Protein AF-A0A8E1WDQ8-F1 (afdb_monomer)

Solvent-accessible surface area (backbone atoms only — not comparable to full-atom values): 6404 Å² total; per-residue (Å²): 129,67,68,68,58,60,72,40,50,88,70,70,60,79,86,66,96,81,84,72,69,98,77,56,64,63,79,67,99,43,43,46,76,44,76,56,100,45,38,36,34,28,43,50,83,51,94,33,32,34,40,37,39,38,38,38,54,42,80,72,54,95,92,40,71,46,80,46,76,48,79,48,75,49,56,74,42,70,66,21,47,53,51,46,63,69,47,47,68,56,51,70,52,50,52,59,54,50,50,60,57,70,72,50,133

Secondary structure (DSSP, 8-state):
--HHHHHTGGGT-----SSS-TT----SSS-EEEEETTEEEEEEE-SSEEEEEEEEEEEEETTEEEEEEEEEEEE-SHHHHHHHHHHHHHHHHHHHHHHHHHT--

InterPro domains:
  IPR021295 Protein of unknown function DUF2867 [PF11066] (1-98)

Mean predicted aligne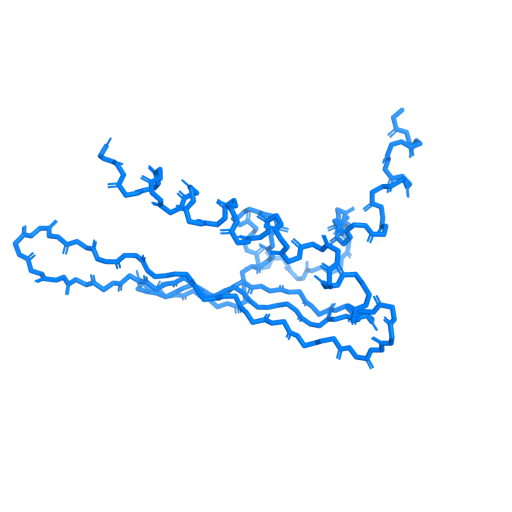d error: 10.99 Å

Nearest PDB structures (foldseek):
  5w8m-assembly6_F  TM=7.443E-01  e=1.354E-01  Thermochaetoides thermophila
  5w8m-assembly2_B  TM=7.086E-01  e=1.632E-01  Thermochaetoides thermophila
  5w8m-assembly5_E  TM=7.050E-01  e=2.370E-01  Thermochaetoides thermophila
  5w8m-assembly1_A  TM=6.371E-01  e=2.522E-01  Thermochaetoides thermophila

Organism: NCBI:txid376165

Foldseek 3Di:
DVVVVVVCVLVPQPPDPPDDDPPFPPPDSFTFPDDDPFKTWTWDDDPFKTKIKIWGWDDPDPPDIDIDIDIDMGGDDPSSVVSCVVCVVVCVVVVVVVVVVVRDD

Structure (mmCIF, N/CA/C/O backbone):
data_AF-A0A8E1WDQ8-F1
#
_entry.id   AF-A0A8E1WDQ8-F1
#
loop_
_atom_site.group_PDB
_atom_site.id
_atom_site.type_symbol
_atom_site.label_atom_id
_atom_site.label_alt_id
_atom_site.label_comp_id
_atom_site.label_asym_id
_atom_site.label_entity_id
_atom_site.label_seq_id
_atom_site.pdbx_PDB_ins_code
_atom_site.Cartn_x
_atom_site.Cartn_y
_atom_site.Cartn_z
_atom_site.occupancy
_atom_site.B_iso_or_equiv
_atom_site.auth_seq_id
_atom_site.auth_comp_id
_atom_site.auth_asym_id
_atom_site.auth_atom_id
_atom_site.pdbx_PDB_model_num
ATOM 1 N N . MET A 1 1 ? -4.854 18.188 -23.582 1.00 46.09 1 MET A N 1
ATOM 2 C CA . MET A 1 1 ? -5.009 17.263 -22.432 1.00 46.09 1 MET A CA 1
ATOM 3 C C . MET A 1 1 ? -4.723 15.780 -22.746 1.00 46.09 1 MET A C 1
ATOM 5 O O . MET A 1 1 ? -4.930 14.951 -21.876 1.00 46.09 1 MET A O 1
ATOM 9 N N . ALA A 1 2 ? -4.196 15.406 -23.924 1.00 51.81 2 ALA A N 1
ATOM 10 C CA . ALA A 1 2 ? -3.846 14.005 -24.233 1.00 51.81 2 ALA A CA 1
ATOM 11 C C . ALA A 1 2 ? -2.397 13.633 -23.847 1.00 51.81 2 ALA A C 1
ATOM 13 O O . ALA A 1 2 ? -2.120 12.507 -23.440 1.00 51.81 2 ALA A O 1
ATOM 14 N N . LEU A 1 3 ? -1.478 14.604 -23.904 1.00 46.47 3 LEU A N 1
ATOM 15 C CA . LEU A 1 3 ? -0.048 14.389 -23.660 1.00 46.47 3 LEU A CA 1
ATOM 16 C C . LEU A 1 3 ? 0.270 14.061 -22.189 1.00 46.47 3 LEU A C 1
ATOM 18 O O . LEU A 1 3 ? 1.073 13.176 -21.9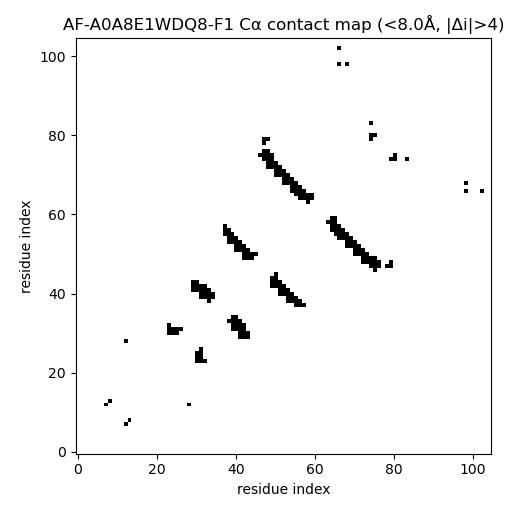07 1.00 46.47 3 LEU A O 1
ATOM 22 N N . ARG A 1 4 ? -0.440 14.69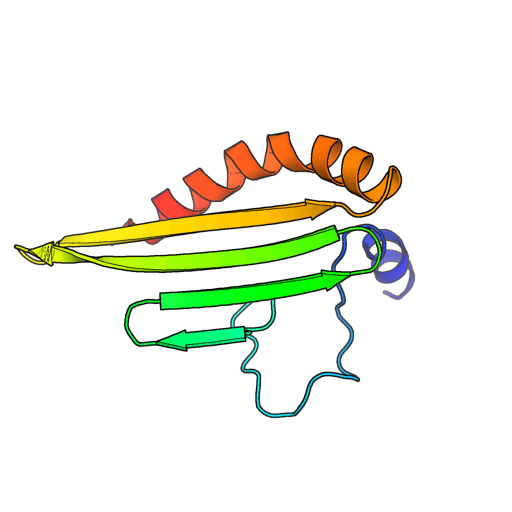4 -21.243 1.00 49.75 4 ARG A N 1
ATOM 23 C CA . ARG A 1 4 ? -0.317 14.413 -19.800 1.00 49.75 4 ARG A CA 1
ATOM 24 C C . ARG A 1 4 ? -0.741 12.985 -19.448 1.00 49.75 4 ARG A C 1
ATOM 26 O O . ARG A 1 4 ? -0.128 12.365 -18.587 1.00 49.75 4 ARG A O 1
ATOM 33 N N . ASN A 1 5 ? -1.741 12.443 -20.144 1.00 48.34 5 ASN A N 1
ATOM 34 C CA . ASN A 1 5 ? -2.224 11.078 -19.917 1.00 48.34 5 ASN A CA 1
ATOM 35 C C . ASN A 1 5 ? -1.231 10.023 -20.428 1.00 48.34 5 ASN A C 1
ATOM 37 O O . ASN A 1 5 ? -1.156 8.929 -19.878 1.00 48.34 5 ASN A O 1
ATOM 41 N N . LEU A 1 6 ? -0.418 10.359 -21.435 1.00 53.19 6 LEU A N 1
ATOM 42 C CA . LEU A 1 6 ? 0.618 9.465 -21.948 1.00 53.19 6 LEU A CA 1
ATOM 43 C C . LEU A 1 6 ? 1.797 9.327 -20.975 1.00 53.19 6 LEU A C 1
ATOM 45 O O . LEU A 1 6 ? 2.329 8.233 -20.816 1.00 53.19 6 LEU A O 1
ATOM 49 N N . MET A 1 7 ? 2.153 10.409 -20.278 1.00 45.19 7 MET A N 1
ATOM 50 C CA . MET A 1 7 ? 3.266 10.423 -19.321 1.00 45.19 7 MET A CA 1
ATOM 51 C C . MET A 1 7 ? 2.962 9.690 -18.008 1.00 45.19 7 MET A C 1
ATOM 53 O O . MET A 1 7 ? 3.887 9.224 -17.351 1.00 45.19 7 MET A O 1
ATOM 57 N N . VAL A 1 8 ? 1.686 9.549 -17.629 1.00 44.78 8 VAL A N 1
ATOM 58 C CA . VAL A 1 8 ? 1.281 8.839 -16.398 1.00 44.78 8 VAL A CA 1
ATOM 59 C C . VAL A 1 8 ? 0.938 7.362 -16.620 1.00 44.78 8 VAL A C 1
ATOM 61 O O . VAL A 1 8 ? 0.730 6.628 -15.659 1.00 44.78 8 VAL A O 1
ATOM 64 N N . ARG A 1 9 ? 0.927 6.887 -17.872 1.00 39.03 9 ARG A N 1
ATOM 65 C CA . ARG A 1 9 ? 0.745 5.463 -18.205 1.00 39.03 9 ARG A CA 1
ATOM 66 C C . ARG A 1 9 ? 1.767 4.517 -17.553 1.00 39.03 9 ARG A C 1
ATOM 68 O O . ARG A 1 9 ? 1.338 3.465 -17.090 1.00 39.03 9 ARG A O 1
ATOM 75 N N . PRO A 1 10 ? 3.071 4.842 -17.449 1.00 46.06 10 PRO A N 1
ATOM 76 C CA . PRO A 1 10 ? 4.011 4.003 -16.701 1.00 46.06 10 PRO A CA 1
ATOM 77 C C . PRO A 1 10 ? 3.882 4.139 -15.172 1.00 46.06 10 PRO A C 1
ATOM 79 O O . PRO A 1 10 ? 4.495 3.360 -14.453 1.00 46.06 10 PRO A O 1
ATOM 82 N N . LEU A 1 11 ? 3.077 5.083 -14.658 1.00 47.31 11 LEU A N 1
ATOM 83 C CA . LEU A 1 11 ? 2.785 5.224 -13.222 1.00 47.31 11 LEU A CA 1
ATOM 84 C C . LEU A 1 11 ? 1.644 4.307 -12.742 1.00 47.31 11 LEU A C 1
ATOM 86 O O . LEU A 1 11 ? 1.219 4.431 -11.598 1.00 47.31 11 LEU A O 1
ATOM 90 N N . GLY A 1 12 ? 1.140 3.392 -13.579 1.00 44.25 12 GLY A N 1
ATOM 91 C CA . GLY A 1 12 ? 0.134 2.405 -13.164 1.00 44.25 12 GLY A CA 1
ATOM 92 C C . GLY A 1 12 ? -1.265 2.982 -12.925 1.00 44.25 12 GLY A C 1
ATOM 93 O O . GLY A 1 12 ? -2.160 2.270 -12.474 1.00 44.25 12 GLY A O 1
ATOM 94 N N . LEU A 1 13 ? -1.501 4.250 -13.276 1.00 42.62 13 LEU A N 1
ATOM 95 C CA . LEU A 1 13 ? -2.841 4.826 -13.308 1.00 42.62 13 LEU A CA 1
ATOM 96 C C . LEU A 1 13 ? -3.548 4.328 -14.572 1.00 42.62 13 LEU A C 1
ATOM 98 O O . LEU A 1 13 ? -3.612 5.021 -15.587 1.00 42.62 13 LEU A O 1
ATOM 102 N N . LYS A 1 14 ? -4.072 3.098 -14.520 1.00 42.16 14 LYS A N 1
ATOM 103 C CA . LYS A 1 14 ? -5.128 2.646 -15.434 1.00 42.16 14 LYS A CA 1
ATOM 104 C C . LYS A 1 14 ? -6.395 3.458 -15.142 1.00 42.16 14 LYS A C 1
ATOM 106 O O . LYS A 1 14 ? -7.355 2.964 -14.569 1.00 42.16 14 LYS A O 1
ATOM 111 N N . THR A 1 15 ? -6.424 4.710 -15.585 1.00 40.78 15 THR A N 1
ATOM 112 C CA . THR A 1 15 ? -7.668 5.372 -15.982 1.00 40.78 15 THR A CA 1
ATOM 113 C C . THR A 1 15 ? -8.075 4.789 -17.331 1.00 40.78 15 THR A C 1
ATOM 115 O O . THR A 1 15 ? -7.844 5.374 -18.387 1.00 40.78 15 THR A O 1
ATOM 118 N N . ARG A 1 16 ? -8.601 3.563 -17.311 1.00 39.88 16 ARG A N 1
ATOM 119 C CA . ARG A 1 16 ? -9.334 2.996 -18.442 1.00 39.88 16 ARG A CA 1
ATOM 120 C C . ARG A 1 16 ? -10.674 2.488 -17.937 1.00 39.88 16 ARG A C 1
ATOM 122 O O . ARG A 1 16 ? -10.746 1.647 -17.044 1.00 39.88 16 ARG A O 1
ATOM 129 N N . ASP A 1 17 ? -11.706 3.095 -18.494 1.00 42.09 17 ASP A N 1
ATOM 130 C CA . ASP A 1 17 ? -13.124 2.905 -18.220 1.00 42.09 17 ASP A CA 1
ATOM 131 C C . ASP A 1 17 ? -13.746 1.745 -19.009 1.00 42.09 17 ASP A C 1
ATOM 133 O O . ASP A 1 17 ? -14.959 1.706 -19.140 1.00 42.09 17 ASP A O 1
ATOM 137 N N . GLU A 1 18 ? -12.974 0.794 -19.547 1.00 40.00 18 GLU A N 1
ATOM 138 C CA . GLU A 1 18 ? -13.530 -0.079 -20.599 1.00 40.00 18 GLU A CA 1
ATOM 139 C C . GLU A 1 18 ? -13.544 -1.592 -20.335 1.00 40.00 18 GLU A C 1
ATOM 141 O O . GLU A 1 18 ? -14.168 -2.284 -21.121 1.00 40.00 18 GLU A O 1
ATOM 146 N N . ASP A 1 19 ? -12.987 -2.130 -19.238 1.00 39.38 19 ASP A N 1
ATOM 147 C CA . ASP A 1 19 ? -12.923 -3.606 -19.063 1.00 39.38 19 ASP A CA 1
ATOM 148 C C . ASP A 1 19 ? -13.229 -4.139 -17.646 1.00 39.38 19 ASP A C 1
ATOM 150 O O . ASP A 1 19 ? -12.867 -5.267 -17.313 1.00 39.38 19 ASP A O 1
ATOM 154 N N . LEU A 1 20 ? -13.885 -3.371 -16.772 1.00 41.94 20 LEU A N 1
ATOM 155 C CA . LEU A 1 20 ? -14.314 -3.894 -15.466 1.00 41.94 20 LEU A CA 1
ATOM 156 C C . LEU A 1 20 ? -15.831 -4.053 -15.442 1.00 41.94 20 LEU A C 1
ATOM 158 O O . LEU A 1 20 ? -16.562 -3.113 -15.746 1.00 41.94 20 LEU A O 1
ATOM 162 N N . ALA A 1 21 ? -16.271 -5.264 -15.090 1.00 37.88 21 ALA A N 1
ATOM 163 C CA . ALA A 1 21 ? -17.670 -5.623 -14.916 1.00 37.88 21 ALA A CA 1
ATOM 164 C C . ALA A 1 21 ? -18.413 -4.556 -14.081 1.00 37.88 21 ALA A C 1
ATOM 166 O O . ALA A 1 21 ? -17.831 -4.032 -13.125 1.00 37.88 21 ALA A O 1
ATOM 167 N N . PRO A 1 22 ? -19.682 -4.249 -14.408 1.00 40.91 22 PRO A N 1
ATOM 168 C CA . PRO A 1 22 ? -20.436 -3.110 -13.867 1.00 40.91 22 PRO A CA 1
ATOM 169 C C . PRO A 1 22 ? -20.697 -3.136 -12.346 1.00 40.91 22 PRO A C 1
ATOM 171 O O . PRO A 1 22 ? -21.378 -2.254 -11.834 1.00 40.91 22 PRO A O 1
ATOM 174 N N . GLU A 1 23 ? -20.152 -4.107 -11.611 1.00 43.12 23 GLU A N 1
ATOM 175 C CA . GLU A 1 23 ? -20.419 -4.343 -10.189 1.00 43.12 23 GLU A CA 1
ATOM 176 C C . GLU A 1 23 ? -19.289 -3.903 -9.239 1.00 43.12 23 GLU A C 1
ATOM 178 O O . GLU A 1 23 ? -19.502 -3.853 -8.029 1.00 43.12 23 GLU A O 1
ATOM 183 N N . LEU A 1 24 ? -18.090 -3.548 -9.728 1.00 46.81 24 LEU A N 1
ATOM 184 C CA . LEU A 1 24 ? -17.024 -3.059 -8.841 1.00 46.81 24 LEU A CA 1
ATOM 185 C C . LEU A 1 24 ? -17.156 -1.548 -8.598 1.00 46.81 24 LEU A C 1
ATOM 187 O O . LEU A 1 24 ? -16.621 -0.737 -9.358 1.00 46.81 24 LEU A O 1
ATOM 191 N N . GLU A 1 25 ? -17.817 -1.164 -7.501 1.00 47.09 25 GLU A N 1
ATOM 192 C CA . GLU A 1 25 ? -17.794 0.210 -6.985 1.00 47.09 25 GLU A CA 1
ATOM 193 C C . GLU A 1 25 ? -16.338 0.704 -6.843 1.00 47.09 25 GLU A C 1
ATOM 195 O O . GLU A 1 25 ? -15.594 0.297 -5.946 1.00 47.09 25 GLU A O 1
ATOM 200 N N . ARG A 1 26 ? -15.902 1.622 -7.717 1.00 50.06 26 ARG A N 1
ATOM 201 C CA . ARG A 1 26 ? -14.636 2.348 -7.532 1.00 50.06 26 ARG A CA 1
ATOM 202 C C . ARG A 1 26 ? -14.801 3.370 -6.409 1.00 50.06 26 ARG A C 1
ATOM 204 O O . ARG A 1 26 ? -15.125 4.530 -6.653 1.00 50.06 26 ARG A O 1
ATOM 211 N N . LYS A 1 27 ? -14.497 2.979 -5.173 1.00 48.94 27 LYS A N 1
ATOM 212 C CA . LYS A 1 27 ? -14.193 3.931 -4.095 1.00 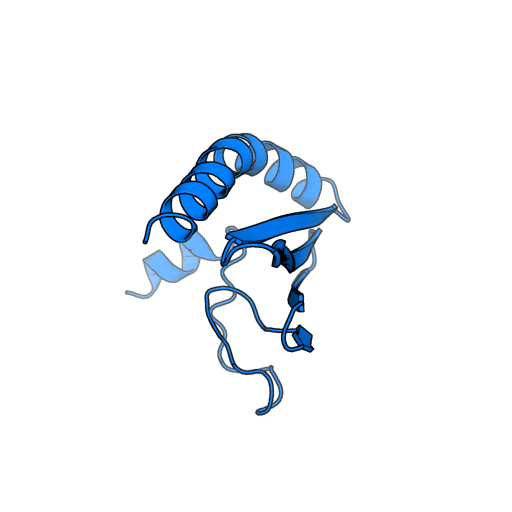48.94 27 LYS A CA 1
ATOM 213 C C . LYS A 1 27 ? -12.687 4.218 -4.084 1.00 48.94 27 LYS A C 1
ATOM 215 O O . LYS A 1 27 ? -11.928 3.632 -3.322 1.00 48.94 27 LYS A O 1
ATOM 220 N N . GLY A 1 28 ? -12.249 5.126 -4.964 1.00 55.06 28 GLY A N 1
ATOM 221 C CA . GLY A 1 28 ? -10.867 5.628 -5.022 1.00 55.06 28 GLY A CA 1
ATOM 222 C C . GLY A 1 28 ? -10.065 5.198 -6.258 1.00 55.06 28 GLY A C 1
ATOM 223 O O . GLY A 1 28 ? -10.619 4.891 -7.308 1.00 55.06 28 GLY A O 1
ATOM 224 N N . MET A 1 29 ? -8.731 5.231 -6.143 1.00 56.94 29 MET A N 1
ATOM 225 C CA . MET A 1 29 ? -7.783 5.007 -7.253 1.00 56.94 29 MET A CA 1
ATOM 226 C C . MET A 1 29 ? -7.665 3.534 -7.690 1.00 56.94 29 MET A C 1
ATOM 228 O O . MET A 1 29 ? -7.115 3.252 -8.752 1.00 56.94 29 MET A O 1
ATOM 232 N N . PHE A 1 30 ? -8.178 2.601 -6.885 1.00 68.38 30 PHE A N 1
ATOM 233 C CA . PHE A 1 30 ? -8.067 1.156 -7.089 1.00 68.38 30 PHE A CA 1
ATOM 234 C C . PHE A 1 30 ? -9.456 0.501 -7.036 1.00 68.38 30 PHE A C 1
ATOM 236 O O . PHE A 1 30 ? -10.301 0.958 -6.266 1.00 68.38 30 PHE A O 1
ATOM 243 N N . PRO A 1 31 ? -9.713 -0.557 -7.824 1.00 73.94 31 PRO A N 1
ATOM 244 C CA . PRO A 1 31 ? -10.979 -1.272 -7.771 1.00 73.94 31 PRO A CA 1
ATOM 245 C C . PRO A 1 31 ? -11.083 -2.091 -6.477 1.00 73.94 31 PRO A C 1
ATOM 247 O O . PRO A 1 31 ? -10.083 -2.613 -5.970 1.00 73.94 31 PRO A O 1
ATOM 250 N N . VAL A 1 32 ? -12.302 -2.187 -5.943 1.00 80.25 32 VAL A N 1
ATOM 251 C CA . VAL A 1 32 ? -12.620 -2.945 -4.727 1.00 80.25 32 VAL A CA 1
ATOM 252 C C . VAL A 1 32 ? -12.842 -4.408 -5.095 1.00 80.25 32 VAL A C 1
ATOM 254 O O . VAL A 1 32 ? -13.829 -4.753 -5.729 1.00 80.25 32 VAL A O 1
ATOM 257 N N . LEU A 1 33 ? -11.917 -5.276 -4.699 1.00 82.12 33 LEU A N 1
ATOM 258 C CA . LEU A 1 33 ? -11.970 -6.713 -4.983 1.00 82.12 33 LEU A CA 1
ATOM 259 C C . LEU A 1 33 ? -12.865 -7.466 -3.999 1.00 82.12 33 LEU A C 1
ATOM 261 O O . LEU A 1 33 ? -13.438 -8.495 -4.337 1.00 82.12 33 LEU A O 1
ATOM 265 N N . SER A 1 34 ? -12.934 -6.989 -2.758 1.00 81.69 34 SER A N 1
ATOM 266 C CA . SER A 1 34 ? -13.789 -7.551 -1.716 1.00 81.69 34 SER A CA 1
ATOM 267 C C . SER A 1 34 ? -14.056 -6.497 -0.651 1.00 81.69 34 SER A C 1
ATOM 269 O O . SER A 1 34 ? -13.156 -5.736 -0.291 1.00 81.69 34 SER A O 1
ATOM 271 N N . GLN A 1 35 ? -15.278 -6.458 -0.131 1.00 83.25 35 GLN A N 1
ATOM 272 C CA . GLN A 1 35 ? -15.672 -5.552 0.937 1.00 83.25 35 GLN A CA 1
ATOM 273 C C . GLN A 1 35 ? -16.563 -6.283 1.940 1.00 83.25 35 GLN A C 1
ATOM 275 O O . GLN A 1 35 ? -17.480 -7.010 1.569 1.00 83.25 35 GLN A O 1
ATOM 280 N N . SER A 1 36 ? -16.292 -6.062 3.218 1.00 84.75 36 SER A N 1
ATOM 281 C CA . SER A 1 36 ? -17.149 -6.383 4.350 1.00 84.75 36 SER A CA 1
ATOM 282 C C . SER A 1 36 ? -17.192 -5.185 5.301 1.00 84.75 36 SER A C 1
ATOM 284 O O . SER A 1 36 ? -16.474 -4.203 5.108 1.00 84.75 36 SER A O 1
ATOM 286 N N . GLU A 1 37 ? -18.014 -5.255 6.348 1.00 82.25 37 GLU A N 1
ATOM 287 C CA . GLU A 1 37 ? -18.174 -4.159 7.319 1.00 82.25 37 GLU A CA 1
ATOM 288 C C . GLU A 1 37 ? -16.855 -3.728 7.978 1.00 82.25 37 GLU A C 1
ATOM 290 O O . GLU A 1 37 ? -16.677 -2.563 8.322 1.00 82.25 37 GLU A O 1
ATOM 295 N N . ARG A 1 38 ? -15.914 -4.665 8.137 1.00 85.25 38 ARG A N 1
ATOM 296 C CA . ARG A 1 38 ? -14.649 -4.451 8.855 1.00 85.25 38 ARG A CA 1
ATOM 297 C C . ARG A 1 38 ? -13.406 -4.645 7.994 1.00 85.25 38 ARG A C 1
ATOM 299 O O . ARG A 1 38 ? -12.291 -4.534 8.497 1.00 85.25 38 ARG A O 1
ATOM 306 N N . ARG A 1 39 ? -13.566 -4.966 6.709 1.00 87.44 39 ARG A N 1
ATOM 307 C CA . ARG A 1 39 ? -12.449 -5.304 5.824 1.00 87.44 39 ARG A CA 1
ATOM 308 C C . ARG A 1 39 ? -12.726 -4.847 4.405 1.00 87.44 39 ARG A C 1
ATOM 310 O O . ARG A 1 39 ? -13.777 -5.133 3.851 1.00 87.44 39 ARG A O 1
ATOM 317 N N . MET A 1 40 ? -11.749 -4.217 3.777 1.00 87.19 40 MET A N 1
ATOM 318 C CA . MET A 1 40 ? -11.806 -3.856 2.367 1.00 87.19 40 MET A CA 1
ATOM 319 C C . MET A 1 40 ? -10.508 -4.269 1.690 1.00 87.19 40 MET A C 1
ATOM 321 O O . MET A 1 40 ? -9.421 -3.917 2.140 1.00 87.19 40 MET A O 1
ATOM 325 N N . VAL A 1 41 ? -10.621 -5.022 0.603 1.00 87.00 41 VAL A N 1
ATOM 326 C CA . VAL A 1 41 ? -9.501 -5.418 -0.245 1.00 87.00 41 VAL A CA 1
ATOM 327 C C . VAL A 1 41 ? -9.640 -4.684 -1.563 1.00 87.00 41 VAL A C 1
ATOM 329 O O . VAL A 1 41 ? -10.606 -4.881 -2.295 1.00 87.00 41 VAL A O 1
ATOM 332 N N . LEU A 1 42 ? -8.651 -3.862 -1.881 1.00 85.56 42 LEU A N 1
ATOM 333 C CA . LEU A 1 42 ? -8.494 -3.230 -3.181 1.00 85.56 42 LEU A CA 1
ATOM 334 C C . LEU A 1 42 ? -7.285 -3.829 -3.878 1.00 85.56 42 LEU A C 1
ATOM 336 O O . LEU A 1 42 ? -6.364 -4.330 -3.231 1.00 85.56 42 LEU A O 1
ATOM 340 N N . GLY A 1 43 ? -7.242 -3.759 -5.198 1.00 84.00 43 GLY A N 1
ATOM 341 C CA . GLY A 1 43 ? -6.044 -4.204 -5.882 1.00 84.00 43 GLY A CA 1
ATOM 342 C C . GLY A 1 43 ? -6.104 -4.130 -7.385 1.00 84.00 43 GLY A C 1
ATOM 343 O O . GLY A 1 43 ? -7.153 -3.925 -7.974 1.00 84.00 43 GLY A O 1
ATOM 344 N N . LEU A 1 44 ? -4.943 -4.296 -7.996 1.00 81.06 44 LEU A N 1
ATOM 345 C CA . LEU A 1 44 ? -4.766 -4.321 -9.436 1.00 81.06 44 LEU A CA 1
ATOM 346 C C . LEU A 1 44 ? -3.754 -5.401 -9.772 1.00 81.06 44 LEU A C 1
ATOM 348 O O . LEU A 1 44 ? -2.713 -5.489 -9.125 1.00 81.06 44 LEU A O 1
ATOM 352 N N . ASP A 1 45 ? -4.055 -6.161 -10.813 1.00 82.25 45 ASP A N 1
ATOM 353 C CA . ASP A 1 45 ? -3.106 -7.090 -11.407 1.00 82.25 45 ASP A CA 1
ATOM 354 C C . ASP A 1 45 ? -2.576 -6.435 -12.687 1.00 82.25 45 ASP A C 1
ATOM 356 O O . ASP A 1 45 ? -3.340 -5.966 -13.545 1.00 82.25 45 ASP A O 1
ATOM 360 N N . ASP A 1 46 ? -1.255 -6.303 -12.788 1.00 77.75 46 ASP A N 1
ATOM 361 C CA . ASP A 1 46 ? -0.610 -5.681 -13.935 1.00 77.75 46 ASP A CA 1
ATOM 362 C C . ASP A 1 46 ? 0.641 -6.446 -14.361 1.00 77.75 46 ASP A C 1
ATOM 364 O O . ASP A 1 46 ? 1.209 -7.252 -13.634 1.00 77.75 46 ASP A O 1
ATOM 368 N N . ARG A 1 47 ? 1.111 -6.172 -15.577 1.00 76.62 47 ARG A N 1
ATOM 369 C CA . ARG A 1 47 ? 2.179 -6.951 -16.221 1.00 76.62 47 ARG A CA 1
ATOM 370 C C . ARG A 1 47 ? 3.522 -6.923 -15.474 1.00 76.62 47 ARG A C 1
ATOM 372 O O . ARG A 1 47 ? 4.391 -7.757 -15.725 1.00 76.62 47 ARG A O 1
ATOM 379 N N . HIS A 1 48 ? 3.754 -5.904 -14.655 1.00 81.31 48 HIS A N 1
ATOM 380 C CA . HIS A 1 48 ? 5.023 -5.693 -13.959 1.00 81.31 48 HIS A CA 1
ATOM 381 C C . HIS A 1 48 ? 4.927 -5.973 -12.457 1.00 81.31 48 HIS A C 1
ATOM 383 O O . HIS A 1 48 ? 5.941 -6.333 -11.853 1.00 81.31 48 HIS A O 1
ATOM 389 N N . LEU A 1 49 ? 3.736 -5.85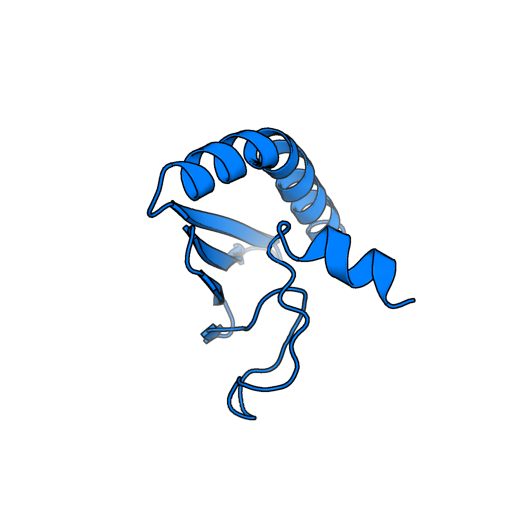9 -11.868 1.00 86.81 49 LEU A N 1
ATOM 390 C CA . LEU A 1 49 ? 3.463 -6.203 -10.481 1.00 86.81 49 LEU A CA 1
ATOM 391 C C . LEU A 1 49 ? 1.975 -6.463 -10.258 1.00 86.81 49 LEU A C 1
ATOM 393 O O . LEU A 1 49 ? 1.133 -5.852 -10.914 1.00 86.81 49 LEU A O 1
ATOM 397 N N . ASP A 1 50 ? 1.686 -7.286 -9.257 1.00 87.00 50 ASP A N 1
ATOM 398 C CA . ASP A 1 50 ? 0.375 -7.314 -8.613 1.00 87.00 50 ASP A CA 1
ATOM 399 C C . ASP A 1 50 ? 0.399 -6.404 -7.389 1.00 87.00 50 ASP A C 1
ATOM 401 O O . ASP A 1 50 ? 1.379 -6.374 -6.636 1.00 87.00 50 ASP A O 1
ATOM 405 N N . PHE A 1 51 ? -0.700 -5.695 -7.171 1.00 87.69 51 PHE A N 1
ATOM 406 C CA . PHE A 1 51 ? -0.911 -4.799 -6.047 1.00 87.69 51 PHE A CA 1
ATOM 407 C C . PHE A 1 51 ? -2.183 -5.193 -5.300 1.00 87.69 51 PHE A C 1
ATOM 409 O O . PHE A 1 51 ? -3.253 -5.347 -5.896 1.00 87.69 51 PHE A O 1
ATOM 416 N N . ARG A 1 52 ? -2.083 -5.311 -3.976 1.00 88.75 52 ARG A N 1
ATOM 417 C CA . ARG A 1 52 ? -3.226 -5.461 -3.074 1.00 88.75 52 ARG A CA 1
ATOM 418 C C . ARG A 1 52 ? -3.095 -4.470 -1.919 1.00 88.75 52 ARG A C 1
ATOM 420 O O . ARG A 1 52 ? -2.037 -4.363 -1.304 1.00 88.75 52 ARG A O 1
ATOM 427 N N . LEU A 1 53 ? -4.181 -3.780 -1.605 1.00 87.00 53 LEU A N 1
ATOM 428 C CA . LEU A 1 53 ? -4.331 -2.934 -0.430 1.00 87.00 53 LEU A CA 1
ATOM 429 C C . LEU A 1 53 ? -5.451 -3.513 0.423 1.00 87.00 53 LEU A C 1
ATOM 431 O O . LEU A 1 53 ? -6.593 -3.598 -0.013 1.00 87.00 53 LEU A O 1
ATOM 435 N N . LEU A 1 54 ? -5.113 -3.913 1.634 1.00 89.19 54 LEU A N 1
ATOM 436 C CA . LEU A 1 54 ? -6.047 -4.412 2.622 1.00 89.19 54 LEU A CA 1
ATOM 437 C C . LEU A 1 54 ? -6.243 -3.329 3.677 1.00 89.19 54 LEU A C 1
ATOM 439 O O . LEU A 1 54 ? -5.273 -2.918 4.301 1.00 89.19 54 LEU A O 1
ATOM 443 N N . VAL A 1 55 ? -7.474 -2.873 3.865 1.00 88.06 55 VAL A N 1
ATOM 444 C CA . VAL A 1 55 ? -7.865 -1.958 4.938 1.00 88.06 55 VAL A CA 1
ATOM 445 C C . VAL A 1 55 ? -8.733 -2.729 5.919 1.00 88.06 55 VAL A C 1
ATOM 447 O O . VAL A 1 55 ? -9.708 -3.360 5.517 1.00 88.06 55 VAL A O 1
ATOM 450 N N . GLU A 1 56 ? -8.369 -2.696 7.192 1.00 90.12 56 GLU A N 1
ATOM 451 C CA . GLU A 1 56 ? -9.029 -3.428 8.267 1.00 90.12 56 GLU A CA 1
ATOM 452 C C . GLU A 1 56 ? -9.431 -2.468 9.378 1.00 90.12 56 GLU A C 1
ATOM 454 O O . GLU A 1 56 ? -8.654 -1.603 9.783 1.00 90.12 56 GLU A O 1
ATOM 459 N N . LEU A 1 57 ? -10.661 -2.634 9.855 1.00 88.69 57 LEU A N 1
ATOM 460 C CA . LEU A 1 57 ? -11.231 -1.902 10.972 1.00 88.69 57 LEU A CA 1
ATOM 461 C C . LEU A 1 57 ? -11.403 -2.870 12.134 1.00 88.69 57 LEU A C 1
ATOM 463 O O . LEU A 1 57 ? -12.112 -3.874 12.027 1.00 88.69 57 LEU A O 1
ATOM 467 N N . LYS A 1 58 ? -10.766 -2.560 13.256 1.00 89.06 58 LYS A N 1
ATOM 468 C CA . LYS A 1 58 ? -10.876 -3.341 14.482 1.00 89.06 58 LYS A CA 1
ATOM 469 C C . LYS A 1 58 ? -11.406 -2.461 15.603 1.00 89.06 58 LYS A C 1
ATOM 471 O O . LYS A 1 58 ? -10.853 -1.409 15.900 1.00 89.06 58 LYS A O 1
ATOM 476 N N . GLU A 1 59 ? -12.485 -2.895 16.238 1.00 88.06 59 GLU A N 1
ATOM 477 C CA . GLU A 1 59 ? -13.010 -2.229 17.428 1.00 88.06 59 GLU A CA 1
ATOM 478 C C . GLU A 1 59 ? -12.121 -2.557 18.632 1.00 88.06 59 GLU A C 1
ATOM 480 O O . GLU A 1 59 ? -11.857 -3.725 18.924 1.00 88.06 59 GLU A O 1
ATOM 485 N N . LEU A 1 60 ? -11.645 -1.518 19.317 1.00 85.69 60 LEU A N 1
ATOM 486 C CA . LEU A 1 60 ? -10.799 -1.633 20.510 1.00 85.69 60 LEU A CA 1
ATOM 487 C C . LEU A 1 60 ? -11.600 -1.492 21.818 1.00 85.69 60 LEU A C 1
ATOM 489 O O . LEU A 1 60 ? -11.031 -1.662 22.893 1.00 85.69 60 LEU A O 1
ATOM 493 N N . GLY A 1 61 ? -12.900 -1.189 21.735 1.00 81.94 61 GLY A N 1
ATOM 494 C CA . GLY A 1 61 ? -13.735 -0.829 22.886 1.00 81.94 61 GLY A CA 1
ATOM 495 C C . GLY A 1 61 ? -13.655 0.663 23.238 1.00 81.94 61 GLY A C 1
ATOM 496 O O . GLY A 1 61 ? -12.820 1.400 22.714 1.00 81.94 61 GLY A O 1
ATOM 497 N N . ASP A 1 62 ? -14.561 1.129 24.101 1.00 83.25 62 ASP A N 1
ATOM 498 C CA . ASP A 1 62 ? -14.657 2.532 24.554 1.00 83.25 62 ASP A CA 1
ATOM 499 C C . ASP A 1 62 ? -14.796 3.563 23.419 1.00 83.25 62 ASP A C 1
ATOM 501 O O . ASP A 1 62 ? -14.225 4.651 23.469 1.00 83.25 62 ASP A O 1
ATOM 505 N N . GLY A 1 63 ? -15.504 3.201 22.343 1.00 82.06 63 GLY A N 1
ATOM 506 C CA . GLY A 1 63 ? -15.661 4.062 21.164 1.00 82.06 63 GLY A CA 1
ATOM 507 C C . GLY A 1 63 ? -14.387 4.234 20.327 1.00 82.06 63 GLY A C 1
ATOM 508 O O . GLY A 1 63 ? -14.364 5.065 19.423 1.00 82.06 63 GLY A O 1
ATOM 509 N N . ARG A 1 64 ? -13.327 3.459 20.595 1.00 85.31 64 ARG A N 1
ATOM 510 C CA . ARG A 1 64 ? -12.076 3.489 19.830 1.00 85.31 64 ARG A CA 1
ATOM 511 C C . ARG A 1 64 ? -12.086 2.450 18.714 1.00 85.31 64 ARG A C 1
ATOM 513 O O . ARG A 1 64 ? -12.482 1.298 18.909 1.00 85.31 64 ARG A O 1
ATOM 520 N N . GLN A 1 65 ? -11.579 2.855 17.557 1.00 86.56 65 GLN A N 1
ATOM 521 C CA . GLN A 1 65 ? 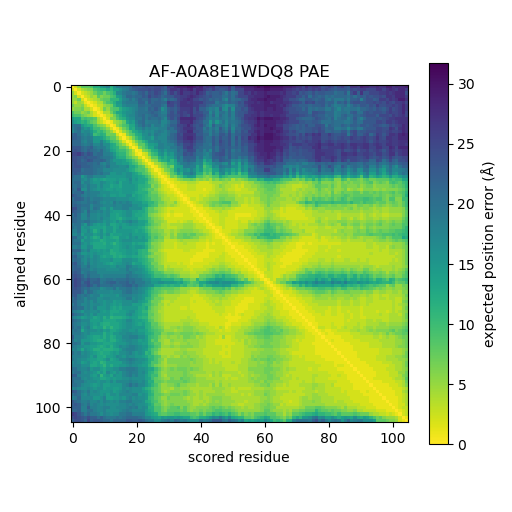-11.377 1.995 16.397 1.00 86.56 65 GLN A CA 1
ATOM 522 C C . GLN A 1 65 ? -9.916 2.068 15.955 1.00 86.56 65 GLN A C 1
ATOM 524 O O . GLN A 1 65 ? -9.315 3.139 15.910 1.00 86.56 65 GLN A O 1
ATOM 529 N N . GLU A 1 66 ? -9.346 0.915 15.636 1.00 87.94 66 GLU A N 1
ATOM 530 C CA . GLU A 1 66 ? -8.051 0.775 14.989 1.00 87.94 66 GLU A CA 1
ATOM 531 C C . GLU A 1 66 ? -8.272 0.594 13.492 1.00 87.94 66 GLU A C 1
ATOM 533 O O . GLU A 1 66 ? -8.993 -0.310 13.065 1.00 87.94 66 GLU A O 1
ATOM 538 N N . VAL A 1 67 ? -7.633 1.452 12.700 1.00 87.38 67 VAL A N 1
ATOM 539 C CA . VAL A 1 67 ? -7.609 1.338 11.242 1.00 87.38 67 VAL A CA 1
ATOM 540 C C . VAL A 1 67 ? -6.223 0.866 10.833 1.00 87.38 67 VAL A C 1
ATOM 542 O O . VAL A 1 67 ? -5.238 1.583 11.006 1.00 87.38 67 VAL A O 1
ATOM 545 N N . SER A 1 68 ? -6.145 -0.334 10.274 1.00 88.75 68 SER A N 1
ATOM 546 C CA . SER A 1 68 ? -4.914 -0.900 9.729 1.00 88.75 68 SER A CA 1
ATOM 547 C C . SER A 1 68 ? -4.968 -0.896 8.209 1.00 88.75 68 SER A C 1
ATOM 549 O O . SER A 1 68 ? -5.995 -1.228 7.622 1.00 88.75 68 SER A O 1
ATOM 551 N N . ALA A 1 69 ? -3.861 -0.540 7.555 1.00 88.19 69 ALA A N 1
ATOM 552 C CA . ALA A 1 69 ? -3.724 -0.676 6.110 1.00 88.19 69 ALA A CA 1
ATOM 553 C C . ALA A 1 69 ? -2.457 -1.457 5.759 1.00 88.19 69 ALA A C 1
ATOM 555 O O . ALA A 1 69 ? -1.340 -1.031 6.051 1.00 88.19 69 ALA A O 1
ATOM 556 N N . THR A 1 70 ? -2.641 -2.582 5.081 1.00 89.62 70 THR A N 1
ATOM 557 C CA . THR A 1 70 ? -1.578 -3.483 4.644 1.00 89.62 70 THR A CA 1
ATOM 558 C C . THR A 1 70 ? -1.457 -3.408 3.130 1.00 89.62 70 THR A C 1
ATOM 560 O O . THR A 1 70 ? -2.398 -3.718 2.404 1.00 89.62 70 THR A O 1
ATOM 563 N N . THR A 1 71 ? -0.291 -2.998 2.632 1.00 87.56 71 THR A N 1
ATOM 564 C CA . THR A 1 71 ? 0.003 -3.009 1.193 1.00 87.56 71 THR A CA 1
ATOM 565 C C . THR A 1 71 ? 0.853 -4.225 0.850 1.00 87.56 71 THR A C 1
ATOM 567 O O . THR A 1 71 ? 1.951 -4.374 1.382 1.00 87.56 71 THR A O 1
ATOM 570 N N . LEU A 1 72 ? 0.379 -5.066 -0.065 1.00 90.50 72 LEU A N 1
ATOM 571 C CA . LEU A 1 72 ? 1.129 -6.189 -0.617 1.00 90.50 72 LEU A CA 1
ATOM 572 C C . LEU A 1 72 ? 1.436 -5.915 -2.087 1.00 90.50 72 LEU A C 1
ATOM 574 O O . LEU A 1 72 ? 0.546 -5.557 -2.860 1.00 90.50 72 LEU A O 1
ATOM 578 N N . VAL A 1 73 ? 2.696 -6.109 -2.475 1.00 89.94 73 VAL A N 1
ATOM 579 C CA . VAL A 1 73 ? 3.140 -5.944 -3.861 1.00 89.94 73 VAL A CA 1
ATOM 580 C C . VAL A 1 73 ? 3.959 -7.151 -4.285 1.00 89.94 73 VAL A C 1
ATOM 582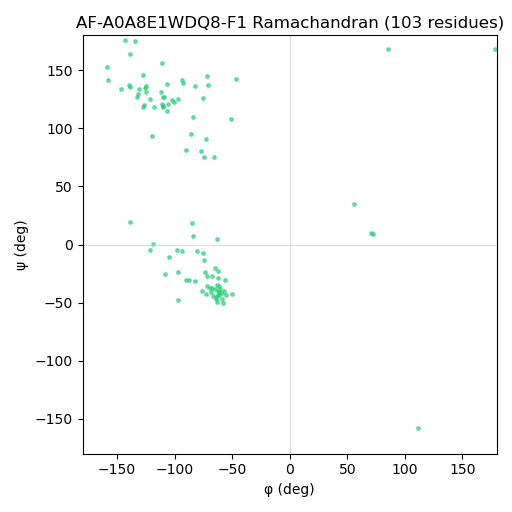 O O . VAL A 1 73 ? 4.910 -7.530 -3.600 1.00 89.94 73 VAL A O 1
ATOM 585 N N . LYS A 1 74 ? 3.619 -7.735 -5.433 1.00 91.38 74 LYS A N 1
ATOM 586 C CA . LYS A 1 74 ? 4.342 -8.863 -6.024 1.00 91.38 74 LYS A CA 1
ATOM 587 C C . LYS A 1 74 ? 4.880 -8.468 -7.402 1.00 91.38 74 LYS A C 1
ATOM 589 O O . LYS A 1 74 ? 4.154 -8.598 -8.381 1.00 91.38 74 LYS A O 1
ATOM 594 N N . PRO A 1 75 ? 6.132 -7.989 -7.517 1.00 90.31 75 PRO A N 1
ATOM 595 C CA . PRO A 1 75 ? 6.726 -7.691 -8.817 1.00 90.31 75 PRO A CA 1
ATOM 596 C C . PRO A 1 75 ? 7.044 -8.979 -9.588 1.00 90.31 75 PRO A C 1
ATOM 598 O O . PRO A 1 75 ? 7.593 -9.927 -9.022 1.00 90.31 75 PRO A O 1
ATOM 601 N N . HIS A 1 76 ? 6.745 -9.008 -10.888 1.00 89.69 76 HIS A N 1
ATOM 602 C CA . HIS A 1 76 ? 6.953 -10.194 -11.739 1.00 89.69 76 HIS A CA 1
ATOM 603 C C . HIS A 1 76 ? 8.260 -10.160 -12.531 1.00 89.69 76 HIS A C 1
ATOM 605 O O . HIS A 1 76 ? 8.770 -11.199 -12.935 1.00 89.69 76 HIS A O 1
ATOM 611 N N . ASN A 1 77 ? 8.807 -8.970 -12.779 1.00 87.44 77 ASN A N 1
ATOM 612 C CA . ASN A 1 77 ? 9.984 -8.777 -13.624 1.00 87.44 77 ASN A CA 1
ATOM 613 C C . ASN A 1 77 ? 10.897 -7.664 -13.083 1.00 87.44 77 ASN A C 1
ATOM 615 O O . ASN A 1 77 ? 10.594 -7.011 -12.080 1.00 87.44 77 ASN A O 1
ATOM 619 N N . LEU A 1 78 ? 12.041 -7.458 -13.742 1.00 89.81 78 LEU A N 1
ATOM 620 C CA . LEU A 1 78 ? 13.024 -6.454 -13.330 1.00 89.81 78 LEU A CA 1
ATOM 621 C C . LEU A 1 78 ? 12.452 -5.028 -13.368 1.00 89.81 78 LEU A C 1
ATOM 623 O O . LEU A 1 78 ? 12.745 -4.242 -12.471 1.00 89.81 78 LEU A O 1
ATOM 627 N N . LEU A 1 79 ? 11.586 -4.721 -14.342 1.00 87.69 79 LEU A N 1
ATOM 628 C CA . LEU A 1 79 ? 10.897 -3.428 -14.420 1.00 87.69 79 LEU A CA 1
ATOM 629 C C . LEU A 1 79 ? 9.996 -3.211 -13.200 1.00 87.69 79 LEU A C 1
ATOM 631 O O . LEU A 1 79 ? 10.042 -2.147 -12.594 1.00 87.69 79 LEU A O 1
ATOM 635 N N . GLY A 1 80 ? 9.244 -4.233 -12.789 1.00 85.75 80 GLY A N 1
ATOM 636 C CA . GLY A 1 80 ? 8.422 -4.201 -11.582 1.00 85.75 80 GLY A CA 1
ATOM 637 C C . GLY A 1 80 ? 9.236 -3.984 -10.313 1.00 85.75 80 GLY A C 1
ATOM 638 O O . GLY A 1 80 ? 8.845 -3.200 -9.453 1.00 85.75 80 GLY A O 1
ATOM 639 N N . ARG A 1 81 ? 10.404 -4.629 -10.205 1.00 89.31 81 ARG A N 1
ATOM 640 C CA . ARG A 1 81 ? 11.325 -4.434 -9.073 1.00 89.31 81 ARG A CA 1
ATOM 641 C C . ARG A 1 81 ? 11.923 -3.027 -9.051 1.00 89.31 81 ARG A C 1
ATOM 643 O O . ARG A 1 81 ? 11.965 -2.415 -7.988 1.00 89.31 81 ARG A O 1
ATOM 650 N N . ALA A 1 82 ? 12.358 -2.512 -10.201 1.00 87.69 82 ALA A N 1
ATOM 651 C CA . ALA A 1 82 ? 12.902 -1.160 -10.324 1.00 87.69 82 ALA A CA 1
ATOM 652 C C . ALA A 1 82 ? 11.842 -0.096 -10.004 1.00 87.69 82 ALA A C 1
ATOM 654 O O . ALA A 1 82 ? 12.099 0.817 -9.222 1.00 87.69 82 ALA A O 1
ATOM 655 N N . TYR A 1 83 ? 10.630 -0.266 -10.539 1.00 85.50 83 TYR A N 1
ATOM 656 C CA . TYR A 1 83 ? 9.479 0.579 -10.235 1.00 85.50 83 TYR A CA 1
ATOM 657 C C . TYR A 1 83 ? 9.157 0.575 -8.739 1.00 85.50 83 TYR A C 1
ATOM 659 O O . TYR A 1 83 ? 9.058 1.636 -8.125 1.00 85.50 83 TYR A O 1
ATOM 667 N N . LEU A 1 84 ? 9.059 -0.615 -8.133 1.00 87.75 84 LEU A N 1
ATOM 668 C CA . LEU A 1 84 ? 8.791 -0.739 -6.705 1.00 87.75 84 LEU A CA 1
ATOM 669 C C . LEU A 1 84 ? 9.873 -0.022 -5.891 1.00 87.75 84 LEU A C 1
ATOM 671 O O . LEU A 1 84 ? 9.545 0.777 -5.023 1.00 87.75 84 LEU A O 1
ATOM 675 N N . CYS A 1 85 ? 11.151 -0.229 -6.210 1.00 89.06 85 CYS A N 1
ATOM 676 C CA . CYS A 1 85 ? 12.260 0.453 -5.540 1.00 89.06 85 CYS A CA 1
ATOM 677 C C . CYS A 1 85 ? 12.123 1.987 -5.592 1.00 89.06 85 CYS A C 1
ATOM 679 O O . CYS A 1 85 ? 12.293 2.652 -4.572 1.00 89.06 85 CYS A O 1
ATOM 681 N N . ALA A 1 86 ? 11.744 2.538 -6.749 1.00 87.06 86 ALA A N 1
ATOM 682 C CA . ALA A 1 86 ? 11.562 3.976 -6.929 1.00 87.06 86 ALA A CA 1
ATOM 683 C C . ALA A 1 86 ? 10.372 4.545 -6.131 1.00 87.06 86 ALA A C 1
ATOM 685 O O . ALA A 1 86 ? 10.460 5.653 -5.605 1.00 87.06 86 ALA A O 1
ATOM 686 N N . VAL A 1 87 ? 9.266 3.801 -6.016 1.00 83.00 87 VAL A N 1
ATOM 687 C CA . VAL A 1 87 ? 8.030 4.269 -5.356 1.00 83.00 87 VAL A CA 1
ATOM 688 C C . VAL A 1 87 ? 8.023 4.017 -3.842 1.00 83.00 87 VAL A C 1
ATOM 690 O O . VAL A 1 87 ? 7.453 4.806 -3.086 1.00 83.00 87 VAL A O 1
ATOM 693 N N . MET A 1 88 ? 8.692 2.964 -3.363 1.00 86.56 88 MET A N 1
ATOM 694 C CA . MET A 1 88 ? 8.744 2.584 -1.944 1.00 86.56 88 MET A CA 1
ATOM 695 C C . MET A 1 88 ? 9.105 3.707 -0.952 1.00 86.56 88 MET A C 1
ATOM 697 O O . MET A 1 88 ? 8.457 3.756 0.098 1.00 86.56 88 MET A O 1
ATOM 701 N N . PRO A 1 89 ? 10.086 4.606 -1.196 1.00 83.56 89 PRO A N 1
ATOM 702 C CA . PRO A 1 89 ? 10.374 5.683 -0.245 1.00 83.56 89 PRO A CA 1
ATOM 703 C C . PRO A 1 89 ? 9.178 6.624 -0.058 1.00 83.56 89 PRO A C 1
ATOM 705 O O . PRO A 1 89 ? 8.855 6.983 1.071 1.00 83.56 89 PRO A O 1
ATOM 708 N N . PHE A 1 90 ? 8.467 6.958 -1.137 1.00 84.31 90 PHE A N 1
ATOM 709 C CA . PHE A 1 90 ? 7.261 7.784 -1.069 1.00 84.31 90 PHE A CA 1
ATOM 710 C C . PHE A 1 90 ? 6.121 7.048 -0.366 1.00 84.31 90 PHE A C 1
ATOM 712 O O . PHE A 1 90 ? 5.439 7.632 0.474 1.00 84.31 90 PHE A O 1
ATOM 719 N N . HIS A 1 91 ? 5.953 5.751 -0.642 1.00 82.88 91 HIS A N 1
ATOM 720 C CA . HIS A 1 91 ? 4.922 4.921 -0.011 1.00 82.88 91 HIS A CA 1
ATOM 721 C C . HIS A 1 91 ? 5.060 4.892 1.516 1.00 82.88 91 HIS A C 1
ATOM 723 O O . HIS A 1 91 ? 4.074 5.050 2.235 1.00 82.88 91 HIS A O 1
ATOM 729 N N . LYS A 1 92 ? 6.299 4.785 2.016 1.00 82.94 92 LYS A N 1
ATOM 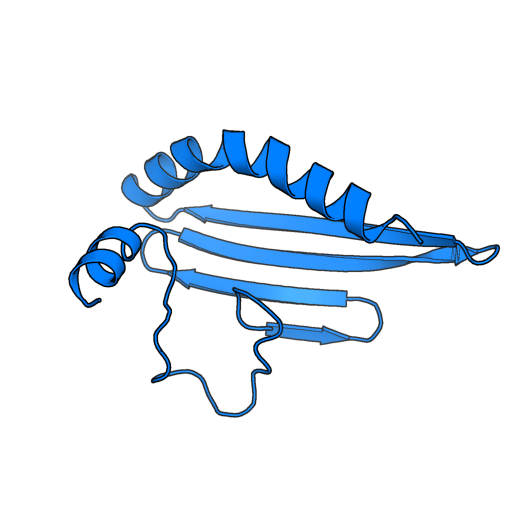730 C CA . LYS A 1 92 ? 6.617 4.805 3.455 1.00 82.94 92 LYS A CA 1
ATOM 731 C C . LYS A 1 92 ? 6.312 6.138 4.145 1.00 82.94 92 LYS A C 1
ATOM 733 O O . LYS A 1 92 ? 6.183 6.151 5.363 1.00 82.94 92 LYS A O 1
ATOM 738 N N . ILE A 1 93 ? 6.205 7.236 3.400 1.00 81.62 93 ILE A N 1
ATOM 739 C CA . ILE A 1 93 ? 5.917 8.570 3.948 1.00 81.62 93 ILE A CA 1
ATOM 740 C C . ILE A 1 93 ? 4.423 8.885 3.830 1.00 81.62 93 ILE A C 1
ATOM 742 O O . ILE A 1 93 ? 3.790 9.319 4.791 1.00 81.62 93 ILE A O 1
ATOM 746 N N . ILE A 1 94 ? 3.846 8.651 2.651 1.00 77.25 94 ILE A N 1
ATOM 747 C CA . ILE A 1 94 ? 2.483 9.073 2.322 1.00 77.25 94 ILE A CA 1
ATOM 748 C C . ILE A 1 94 ? 1.447 8.214 3.054 1.00 77.25 94 ILE A C 1
ATOM 750 O O . ILE A 1 94 ? 0.495 8.767 3.602 1.00 77.25 94 ILE A O 1
ATOM 754 N N . VAL A 1 95 ? 1.627 6.888 3.117 1.00 82.50 95 VAL A N 1
ATOM 755 C CA . VAL A 1 95 ? 0.624 5.992 3.722 1.00 82.50 95 VAL A CA 1
ATOM 756 C C . VAL A 1 95 ? 0.422 6.265 5.218 1.00 82.50 95 VAL A C 1
ATOM 758 O O . VAL A 1 95 ? -0.729 6.469 5.613 1.00 82.50 95 VAL A O 1
ATOM 761 N N . PRO A 1 96 ? 1.472 6.362 6.060 1.00 81.25 96 PRO A N 1
ATOM 762 C CA . PRO A 1 96 ? 1.283 6.711 7.468 1.00 81.25 96 PRO A CA 1
ATOM 763 C C . PRO A 1 96 ? 0.639 8.088 7.655 1.00 81.25 96 PRO A C 1
ATOM 765 O O . PRO A 1 96 ? -0.231 8.247 8.507 1.00 81.25 96 PRO A O 1
ATOM 768 N N . ALA A 1 97 ? 1.007 9.076 6.832 1.00 82.19 97 ALA A N 1
ATOM 769 C CA . ALA A 1 97 ? 0.410 10.408 6.886 1.00 82.19 97 ALA A CA 1
ATOM 770 C C . ALA A 1 97 ? -1.083 10.399 6.508 1.00 82.19 97 ALA A C 1
ATOM 772 O O . ALA A 1 97 ? -1.881 11.107 7.124 1.00 82.19 97 ALA A O 1
ATOM 773 N N . MET A 1 98 ? -1.480 9.588 5.522 1.00 79.19 98 MET A N 1
ATOM 774 C CA . MET A 1 98 ? -2.885 9.393 5.156 1.00 79.19 98 MET A CA 1
ATOM 775 C C . MET A 1 98 ? -3.677 8.743 6.293 1.00 79.19 98 MET A C 1
ATOM 777 O O . MET A 1 98 ? -4.739 9.253 6.645 1.00 79.19 98 MET A O 1
ATOM 781 N N . LEU A 1 99 ? -3.148 7.678 6.908 1.00 83.69 99 LEU A N 1
ATOM 782 C CA . LEU A 1 99 ? -3.787 7.024 8.055 1.00 83.69 99 LEU A CA 1
ATOM 783 C C . LEU A 1 99 ? -3.916 7.971 9.251 1.00 83.69 99 LEU A C 1
ATOM 785 O O . LEU A 1 99 ? -4.986 8.072 9.840 1.00 83.69 99 LEU A O 1
ATOM 789 N N . ALA A 1 100 ? -2.868 8.737 9.561 1.00 82.75 100 ALA A N 1
ATOM 790 C CA . ALA A 1 100 ? -2.899 9.724 10.637 1.00 82.75 100 ALA A CA 1
ATOM 791 C C . ALA A 1 100 ? -3.926 10.843 10.394 1.00 82.75 100 ALA A C 1
ATOM 793 O O . ALA A 1 100 ? -4.445 11.410 11.351 1.00 82.75 100 ALA A O 1
ATOM 794 N N . ARG A 1 101 ? -4.225 11.185 9.133 1.00 79.94 101 ARG A N 1
ATOM 795 C CA . ARG A 1 101 ? -5.314 12.117 8.797 1.00 79.94 101 ARG A CA 1
ATOM 796 C C . ARG A 1 101 ? -6.686 11.468 8.920 1.00 79.94 101 ARG A C 1
ATOM 798 O O . ARG A 1 101 ? -7.589 12.129 9.406 1.00 79.94 101 ARG A O 1
ATOM 805 N N . ALA A 1 102 ? -6.833 10.216 8.497 1.00 76.69 102 ALA A N 1
ATOM 806 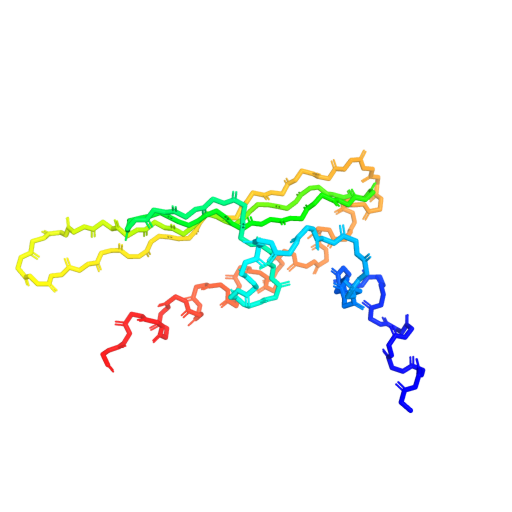C CA . ALA A 1 102 ? -8.091 9.478 8.608 1.00 76.69 102 ALA A CA 1
ATOM 807 C C . ALA A 1 102 ? -8.471 9.163 10.066 1.00 76.69 102 ALA A C 1
ATOM 809 O O . ALA A 1 102 ? -9.647 9.042 10.375 1.00 76.69 102 ALA A O 1
ATOM 810 N N . ALA A 1 103 ? -7.481 9.054 10.956 1.00 74.19 103 ALA A N 1
ATOM 811 C CA . ALA A 1 103 ? -7.682 8.840 12.387 1.00 74.19 103 ALA A CA 1
ATOM 812 C C . ALA A 1 103 ? -8.030 10.122 13.172 1.00 74.19 103 ALA A C 1
ATOM 814 O O . ALA A 1 103 ? -8.275 10.044 14.375 1.00 74.19 103 ALA A O 1
ATOM 815 N N . LYS A 1 104 ? -8.008 11.303 12.536 1.00 65.94 104 LYS A N 1
ATOM 816 C CA . LYS A 1 104 ? -8.452 12.545 13.182 1.00 65.94 104 LYS A CA 1
ATOM 817 C C . LYS A 1 104 ? -9.983 12.647 13.095 1.00 65.94 104 LYS A C 1
ATOM 819 O O . LYS A 1 104 ? -10.511 12.345 12.027 1.00 65.94 104 LYS A O 1
ATOM 824 N N . PRO A 1 105 ? -10.657 13.041 14.191 1.00 54.88 105 PRO A N 1
ATOM 825 C CA . PRO A 1 105 ? -12.110 13.206 14.231 1.00 54.88 105 PRO A CA 1
ATOM 826 C C . PRO A 1 105 ? -12.603 14.324 13.307 1.00 54.88 105 PRO A C 1
ATOM 828 O O . PRO A 1 105 ? -11.809 15.253 13.014 1.00 54.88 105 PRO A O 1
#

Sequence (105 aa):
MALRNLMVRPLGLKTRDEDLAPELERKGMFPVLSQSERRMVLGLDDRHLDFRLLVELKELGDGRQEVSATTLVKPHNLLGRAYLCAVMPFHKIIVPAMLARAAKP

Radius of gyration: 15.91 Å; Cα contacts (8 Å, |Δi|>4): 115; chains: 1; bounding box: 34×28×49 Å

pLDDT: mean 73.42, std 18.18, range [37.88, 91.38]